Protein AF-A0A512NAF6-F1 (afdb_monomer_lite)

Foldseek 3Di:
DPVVVVVVVVVVVVVVVVVVVVVVVVVVCVVVPDPPPPCPPPPPDDDDPDDDDPDPPPVPQDWDQDPPPRDTDGLPDQADPPPRHGDDHDD

Organism: NCBI:txid1230389

Radius of gyration: 28.77 Å; chains: 1; bounding box: 46×39×79 Å

Secondary structure (DSSP, 8-state):
-HHHHHHHHHHHHHHHHHHHHHHHHHHHHHHH----------PPPPPPS-------------EEE-TTT--EEETT-SB-TTT-PBPPPP-

InterPro domains:
  IPR038587 Large ribosomal subunit protein eL40 superfamily [G3DSA:4.10.1060.50] (49-91)

pLDDT: mean 75.66, std 14.05, range [47.5, 96.88]

Sequence (91 aa):
MGLLLKIILFGVAVYAVWKTFSRWKGLFDRFVGKPEEPARPAPPPPPPPSEPLAARKVAIQETIQCAGCGAYNPAGAEKCGQCGRPQPRPN

Structure (mmCIF, N/CA/C/O backbone):
data_AF-A0A512NAF6-F1
#
_entry.id   AF-A0A512NAF6-F1
#
loop_
_atom_site.group_PDB
_atom_site.id
_atom_site.type_symbol
_atom_site.label_atom_id
_atom_site.label_alt_id
_atom_site.label_comp_id
_atom_site.label_asym_id
_atom_site.label_entity_id
_atom_site.label_seq_id
_atom_site.pdbx_PDB_ins_code
_atom_site.Cartn_x
_atom_site.Cartn_y
_atom_site.Cartn_z
_atom_site.occupancy
_atom_site.B_iso_or_equiv
_atom_site.auth_seq_id
_atom_site.auth_comp_id
_atom_site.auth_asym_id
_atom_site.auth_atom_id
_atom_site.pdbx_PDB_model_num
ATOM 1 N N . MET A 1 1 ? 30.578 5.291 -29.867 1.00 59.59 1 MET A N 1
ATOM 2 C CA . MET A 1 1 ? 29.726 6.450 -29.500 1.00 59.59 1 MET A CA 1
ATOM 3 C C . MET A 1 1 ? 28.225 6.254 -29.752 1.00 59.59 1 MET A C 1
ATOM 5 O O . MET A 1 1 ? 27.438 6.872 -29.054 1.00 59.59 1 MET A O 1
ATOM 9 N N . GLY A 1 2 ? 27.784 5.395 -30.686 1.00 82.06 2 GLY A N 1
ATOM 10 C CA . GLY A 1 2 ? 26.348 5.256 -30.996 1.00 82.06 2 GLY A CA 1
ATOM 11 C C . GLY A 1 2 ? 25.503 4.437 -30.005 1.00 82.06 2 GLY A C 1
ATOM 12 O O . GLY A 1 2 ? 24.315 4.704 -29.864 1.00 82.06 2 GLY A O 1
ATOM 13 N N . LEU A 1 3 ? 26.086 3.451 -29.308 1.00 86.25 3 LEU A N 1
ATOM 14 C CA . LEU A 1 3 ? 25.342 2.587 -28.374 1.00 86.25 3 LEU A CA 1
ATOM 15 C C . LEU A 1 3 ? 24.880 3.354 -27.125 1.00 86.25 3 LEU A C 1
ATOM 17 O O . LEU A 1 3 ? 23.721 3.260 -26.741 1.00 86.25 3 LEU A O 1
ATOM 21 N N . LEU A 1 4 ? 25.768 4.164 -26.539 1.00 88.62 4 LEU A N 1
ATOM 22 C CA . LEU A 1 4 ? 25.464 4.973 -25.357 1.00 88.62 4 LEU A CA 1
ATOM 23 C C . LEU A 1 4 ? 24.331 5.971 -25.639 1.00 88.62 4 LEU A C 1
ATOM 25 O O . LEU A 1 4 ? 23.394 6.074 -24.856 1.00 88.62 4 LEU A O 1
ATOM 29 N N . LEU A 1 5 ? 24.370 6.636 -26.800 1.00 92.81 5 LEU A N 1
ATOM 30 C CA . LEU A 1 5 ? 23.311 7.551 -27.229 1.00 92.81 5 LEU A CA 1
ATOM 31 C C . LEU A 1 5 ? 21.960 6.832 -27.363 1.00 92.81 5 LEU A C 1
ATOM 33 O O . LEU A 1 5 ? 20.949 7.330 -26.880 1.00 92.81 5 LEU A O 1
ATOM 37 N N . LYS A 1 6 ? 21.941 5.639 -27.968 1.00 87.56 6 LYS A N 1
ATOM 38 C CA . LYS A 1 6 ? 20.721 4.829 -28.111 1.00 87.56 6 LYS A CA 1
ATOM 39 C C . LYS A 1 6 ? 20.146 4.405 -26.758 1.00 87.56 6 LYS A C 1
ATOM 41 O O . LYS A 1 6 ? 18.934 4.457 -26.590 1.00 87.56 6 LYS A O 1
ATOM 46 N N . ILE A 1 7 ? 20.995 4.039 -25.795 1.00 95.00 7 ILE A N 1
ATOM 47 C CA . ILE A 1 7 ? 20.562 3.679 -24.435 1.00 95.00 7 ILE A CA 1
ATOM 48 C C . ILE A 1 7 ? 19.963 4.894 -23.718 1.00 95.00 7 ILE A C 1
ATOM 50 O O . ILE A 1 7 ? 18.903 4.774 -23.109 1.00 95.00 7 ILE A O 1
ATOM 54 N N . ILE A 1 8 ? 20.590 6.070 -23.832 1.00 95.25 8 ILE A N 1
ATOM 55 C CA . ILE A 1 8 ? 20.065 7.313 -23.246 1.00 95.25 8 ILE A CA 1
ATOM 56 C C . ILE A 1 8 ? 18.700 7.653 -23.855 1.00 95.25 8 ILE A C 1
ATOM 58 O O . ILE A 1 8 ? 17.743 7.894 -23.122 1.00 95.25 8 ILE A O 1
ATOM 62 N N . LEU A 1 9 ? 18.580 7.614 -25.185 1.00 94.88 9 LEU A N 1
ATOM 63 C CA . LEU A 1 9 ? 17.313 7.874 -25.874 1.00 94.88 9 LEU A CA 1
ATOM 64 C C . LEU A 1 9 ? 16.228 6.864 -25.480 1.00 94.88 9 LEU A C 1
ATOM 66 O O . LEU A 1 9 ? 15.087 7.255 -25.238 1.00 94.88 9 LEU A O 1
ATOM 70 N N . PHE A 1 10 ? 16.582 5.584 -25.353 1.00 95.44 10 PHE A N 1
ATOM 71 C CA . PHE A 1 10 ? 15.655 4.549 -24.904 1.00 95.44 10 PHE A CA 1
ATOM 72 C C . PHE A 1 10 ? 15.198 4.782 -23.457 1.00 95.44 10 PHE A C 1
ATOM 74 O O . PHE A 1 10 ? 14.005 4.711 -23.172 1.00 95.44 10 PHE A O 1
ATOM 81 N N . GLY A 1 11 ? 16.113 5.143 -22.555 1.00 96.31 11 GLY A N 1
ATOM 82 C CA . GLY A 1 11 ? 15.786 5.486 -21.171 1.00 96.31 11 GLY A CA 1
ATOM 83 C C . GLY A 1 11 ? 14.835 6.679 -21.068 1.00 96.31 11 GLY A C 1
ATOM 84 O O . GLY A 1 11 ? 13.863 6.626 -20.316 1.00 96.31 11 GLY A O 1
ATOM 85 N N . VAL A 1 12 ? 15.054 7.724 -21.873 1.00 96.56 12 VAL A N 1
ATOM 86 C CA . VAL A 1 12 ? 14.155 8.888 -21.941 1.00 96.56 12 VAL A CA 1
ATOM 87 C C . VAL A 1 12 ? 12.779 8.495 -22.483 1.00 96.56 12 VAL A C 1
ATOM 89 O O . VAL A 1 12 ? 11.767 8.920 -21.925 1.00 96.56 12 VAL A O 1
ATOM 92 N N . ALA A 1 13 ? 12.715 7.653 -23.518 1.00 96.25 13 ALA A N 1
ATOM 93 C CA . ALA A 1 13 ? 11.450 7.175 -24.073 1.00 96.25 13 ALA A CA 1
ATOM 94 C C . ALA A 1 13 ? 10.649 6.354 -23.047 1.00 96.25 13 ALA A C 1
ATOM 96 O O . ALA A 1 13 ? 9.472 6.635 -22.813 1.00 96.25 13 ALA A O 1
ATOM 97 N N . VAL A 1 14 ? 11.294 5.399 -22.370 1.00 96.88 14 VAL A N 1
ATOM 98 C CA . VAL A 1 14 ? 10.668 4.604 -21.300 1.00 96.88 14 VAL A CA 1
ATOM 99 C C . VAL A 1 14 ? 10.212 5.504 -20.151 1.00 96.88 14 VAL A C 1
ATOM 101 O O . VAL A 1 14 ? 9.090 5.360 -19.664 1.00 96.88 14 VAL A O 1
ATOM 104 N N . TYR A 1 15 ? 11.035 6.476 -19.752 1.00 96.12 15 TYR A N 1
ATOM 105 C CA . TYR A 1 15 ? 10.688 7.431 -18.703 1.00 96.12 15 TYR A CA 1
ATOM 106 C C . TYR A 1 15 ? 9.474 8.288 -19.076 1.00 96.12 15 TYR A C 1
ATOM 108 O O . TYR A 1 15 ? 8.584 8.483 -18.248 1.00 96.12 15 TYR A O 1
ATOM 116 N N . ALA A 1 16 ? 9.395 8.770 -20.318 1.00 95.50 16 ALA A N 1
ATOM 117 C CA . ALA A 1 16 ? 8.265 9.562 -20.794 1.00 95.50 16 ALA A CA 1
ATOM 118 C C . ALA A 1 16 ? 6.958 8.752 -20.787 1.00 95.50 16 ALA A C 1
ATOM 120 O O . ALA A 1 16 ? 5.928 9.244 -20.309 1.00 95.50 16 ALA A O 1
ATOM 121 N N . VAL A 1 17 ? 7.006 7.495 -21.239 1.00 95.94 17 VAL A N 1
ATOM 122 C CA . VAL A 1 17 ? 5.855 6.577 -21.211 1.00 95.94 17 VAL A CA 1
ATOM 123 C C . VAL A 1 17 ? 5.428 6.300 -19.769 1.00 95.94 17 VAL A C 1
ATOM 125 O O . VAL A 1 17 ? 4.260 6.488 -19.423 1.00 95.94 17 VAL A O 1
ATOM 128 N N . TRP A 1 18 ? 6.373 5.942 -18.896 1.00 95.38 18 TRP A N 1
ATOM 129 C CA . TRP A 1 18 ? 6.095 5.663 -17.488 1.00 95.38 18 TRP A CA 1
ATOM 130 C C . TRP A 1 18 ? 5.546 6.886 -16.748 1.00 95.38 18 TRP A C 1
ATOM 132 O O . TRP A 1 18 ? 4.600 6.766 -15.967 1.00 95.38 18 TRP A O 1
ATOM 142 N N . LYS A 1 19 ? 6.088 8.081 -17.006 1.00 93.44 19 LYS A N 1
ATOM 143 C CA . LYS A 1 19 ? 5.631 9.323 -16.372 1.00 93.44 19 LYS A CA 1
ATOM 144 C C . LYS A 1 19 ? 4.224 9.703 -16.819 1.00 93.44 19 LYS A C 1
ATOM 146 O O . LYS A 1 19 ? 3.423 10.129 -15.988 1.00 93.44 19 LYS A O 1
ATOM 151 N N . THR A 1 20 ? 3.907 9.512 -18.096 1.00 90.75 20 THR A N 1
ATOM 152 C CA . THR A 1 20 ? 2.555 9.735 -18.629 1.00 90.75 20 THR A CA 1
ATOM 153 C C . THR A 1 20 ? 1.562 8.752 -18.012 1.00 90.75 20 THR A C 1
ATOM 155 O O . THR A 1 20 ? 0.520 9.168 -17.504 1.00 90.75 20 THR A O 1
ATOM 158 N N . PHE A 1 21 ? 1.926 7.469 -17.946 1.00 89.88 21 PHE A N 1
ATOM 159 C CA . PHE A 1 21 ? 1.105 6.436 -17.317 1.00 89.88 21 PHE A CA 1
ATOM 160 C C . PHE A 1 21 ? 0.890 6.697 -15.819 1.00 89.88 21 PHE A C 1
ATOM 162 O O . PHE A 1 21 ? -0.235 6.641 -15.331 1.00 89.88 21 PHE A O 1
ATOM 169 N N . SER A 1 22 ? 1.943 7.075 -15.092 1.00 87.00 22 SER A N 1
ATOM 170 C CA . SER A 1 22 ? 1.879 7.380 -13.656 1.00 87.00 22 SER A CA 1
ATOM 171 C C . SER A 1 22 ? 0.979 8.579 -13.355 1.00 87.00 22 SER A C 1
ATOM 173 O O . SER A 1 22 ? 0.255 8.579 -12.359 1.00 87.00 22 SER A O 1
ATOM 175 N N . ARG A 1 23 ? 0.978 9.590 -14.234 1.00 85.31 23 ARG A N 1
ATOM 176 C CA . ARG A 1 23 ? 0.102 10.763 -14.106 1.00 85.31 23 ARG A CA 1
ATOM 177 C C . ARG A 1 23 ? -1.369 10.396 -14.293 1.00 85.31 23 ARG A C 1
ATOM 179 O O . ARG A 1 23 ? -2.221 10.943 -13.601 1.00 85.31 23 ARG A O 1
ATOM 186 N N . TRP A 1 24 ? -1.660 9.452 -15.187 1.00 86.38 24 TRP A N 1
ATOM 187 C CA . TRP A 1 24 ? -3.020 8.969 -15.419 1.00 86.38 24 TRP A CA 1
ATOM 188 C C . TRP A 1 24 ? -3.493 8.018 -14.310 1.00 86.38 24 TRP A C 1
ATOM 190 O O . TRP A 1 24 ? -4.612 8.155 -13.816 1.00 86.38 24 TRP A O 1
ATOM 200 N N . LYS A 1 25 ? -2.609 7.140 -13.820 1.00 81.75 25 LYS A N 1
ATOM 201 C CA . LYS A 1 25 ? -2.888 6.239 -12.691 1.00 81.75 25 LYS A CA 1
ATOM 202 C C . LYS A 1 25 ? -3.205 6.998 -11.401 1.00 81.75 25 LYS A C 1
ATOM 204 O O . LYS A 1 25 ? -4.096 6.587 -10.673 1.00 81.75 25 LYS A O 1
ATOM 209 N N . GLY A 1 26 ? -2.537 8.126 -11.140 1.00 77.19 26 GLY A N 1
ATOM 210 C CA . GLY A 1 26 ? -2.849 8.970 -9.980 1.00 77.19 26 GLY A CA 1
ATOM 211 C C . GLY A 1 26 ? -4.273 9.540 -10.007 1.00 77.19 26 GLY A C 1
ATOM 212 O O . GLY A 1 26 ? -4.892 9.704 -8.959 1.00 77.19 26 GLY A O 1
ATOM 213 N N . LEU A 1 27 ? -4.821 9.790 -11.202 1.00 79.38 27 LEU A N 1
ATOM 214 C CA . LEU A 1 27 ? -6.219 10.183 -11.367 1.00 79.38 27 LEU A CA 1
ATOM 215 C C . LEU A 1 27 ? -7.152 8.974 -11.208 1.00 79.38 27 LEU A C 1
ATOM 217 O O . LEU A 1 27 ? -8.187 9.082 -10.565 1.00 79.38 27 LEU A O 1
ATOM 221 N N . PHE A 1 28 ? -6.772 7.805 -11.727 1.00 77.38 28 PHE A N 1
ATOM 222 C CA . PHE A 1 28 ? -7.535 6.566 -11.555 1.00 77.38 28 PHE A CA 1
ATOM 223 C C . PHE A 1 28 ? -7.625 6.119 -10.085 1.00 77.38 28 PHE A C 1
ATOM 225 O O . PHE A 1 28 ? -8.706 5.766 -9.626 1.00 77.38 28 PHE A O 1
ATOM 232 N N . ASP A 1 29 ? -6.540 6.235 -9.310 1.00 74.12 29 ASP A N 1
ATOM 233 C CA . ASP A 1 29 ? -6.530 5.970 -7.861 1.00 74.12 29 ASP A CA 1
ATOM 234 C C . ASP A 1 29 ? -7.512 6.886 -7.096 1.00 74.12 29 ASP A C 1
ATOM 236 O O . ASP A 1 29 ? -8.016 6.517 -6.037 1.00 74.12 29 ASP A O 1
ATOM 240 N N . ARG A 1 30 ? -7.811 8.083 -7.631 1.00 68.88 30 ARG A N 1
ATOM 241 C CA . ARG A 1 30 ? -8.827 9.002 -7.086 1.00 68.88 30 ARG A CA 1
ATOM 242 C C . ARG A 1 30 ? -10.249 8.480 -7.313 1.00 68.88 30 ARG A C 1
ATOM 244 O O . ARG A 1 30 ? -11.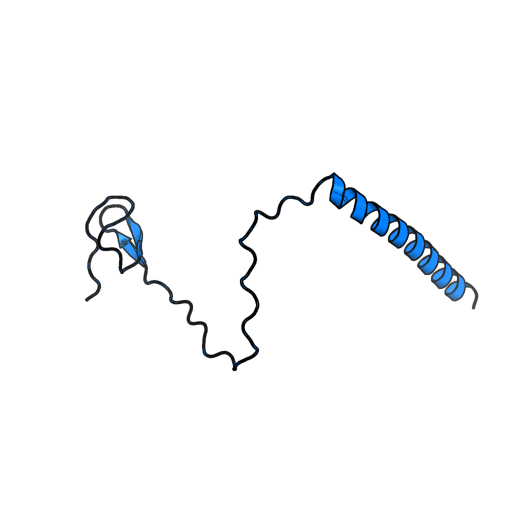103 8.734 -6.472 1.00 68.88 30 ARG A O 1
ATOM 251 N N . PHE A 1 31 ? -10.490 7.789 -8.430 1.00 73.12 31 PHE A N 1
ATOM 252 C CA . PHE A 1 31 ? -11.801 7.250 -8.810 1.00 73.12 31 PHE A CA 1
ATOM 253 C C . PHE A 1 31 ? -12.077 5.869 -8.216 1.00 73.12 31 PHE A C 1
ATOM 255 O O . PHE A 1 31 ? -13.194 5.614 -7.783 1.00 73.12 31 PHE A O 1
ATOM 262 N N . VAL A 1 32 ? -11.074 4.989 -8.177 1.00 72.56 32 VAL A N 1
ATOM 263 C CA . VAL A 1 32 ? -11.206 3.640 -7.594 1.00 72.56 32 VAL A CA 1
ATOM 264 C C . VAL A 1 32 ? -11.150 3.671 -6.064 1.00 72.56 32 VAL A C 1
ATOM 266 O O . VAL A 1 32 ? -11.561 2.719 -5.410 1.00 72.56 32 VAL A O 1
ATOM 269 N N . GLY A 1 33 ? -10.712 4.797 -5.494 1.00 58.41 33 GLY A N 1
ATOM 270 C CA . GLY A 1 33 ? -10.450 4.929 -4.072 1.00 58.41 33 GLY A CA 1
ATOM 271 C C . GLY A 1 33 ? -9.136 4.236 -3.727 1.00 58.41 33 GLY A C 1
ATOM 272 O O . GLY A 1 33 ? -8.869 3.105 -4.135 1.00 58.41 33 GLY A O 1
ATOM 273 N N . LYS A 1 34 ? -8.282 4.905 -2.94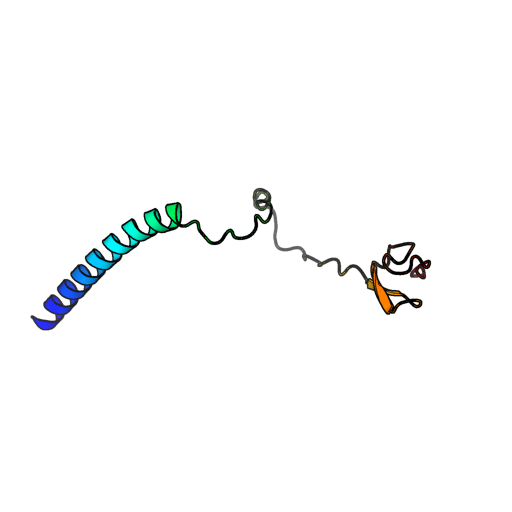7 1.00 63.34 34 LYS A N 1
ATOM 274 C CA . LYS A 1 34 ? -7.273 4.148 -2.204 1.00 63.34 34 LYS A CA 1
ATOM 275 C C . LYS A 1 34 ? -8.032 3.195 -1.278 1.00 63.34 34 LYS A C 1
ATOM 277 O O . LYS A 1 34 ? -9.015 3.658 -0.699 1.00 63.34 34 LYS A O 1
ATOM 282 N N . PRO A 1 35 ? -7.603 1.923 -1.124 1.00 61.53 35 PRO A N 1
ATOM 283 C CA . PRO A 1 35 ? -8.077 1.091 -0.028 1.00 61.53 35 PRO A CA 1
ATOM 284 C C . PRO A 1 35 ? -8.007 1.959 1.214 1.00 61.53 35 PRO A C 1
ATOM 286 O O . PRO A 1 35 ? -6.943 2.510 1.504 1.00 61.53 35 PRO A O 1
ATOM 289 N N . GLU A 1 36 ? -9.166 2.209 1.808 1.00 55.47 36 GLU A N 1
ATOM 290 C CA . GLU A 1 36 ? -9.315 3.142 2.905 1.00 55.47 36 GLU A CA 1
ATOM 291 C C . GLU A 1 36 ? -8.406 2.630 4.011 1.00 55.47 36 GLU A C 1
ATOM 293 O O . GLU A 1 36 ? -8.696 1.623 4.655 1.00 55.47 36 GLU A O 1
ATOM 298 N N . GLU A 1 37 ? -7.236 3.256 4.152 1.00 59.09 37 GLU A N 1
ATOM 299 C CA . GLU A 1 37 ? -6.425 3.057 5.332 1.00 59.09 37 GLU A CA 1
ATOM 300 C C . GLU A 1 37 ? -7.342 3.533 6.452 1.00 59.09 37 GLU A C 1
ATOM 302 O O . GLU A 1 37 ? -7.710 4.715 6.437 1.00 59.09 37 GLU A O 1
ATOM 307 N N . PRO A 1 38 ? -7.839 2.612 7.306 1.00 58.75 38 PRO A N 1
ATOM 308 C CA . PRO A 1 38 ? -8.941 2.901 8.206 1.00 58.75 38 PRO A CA 1
ATOM 309 C C . PRO A 1 38 ? -8.544 4.154 8.940 1.00 58.75 38 PRO A C 1
ATOM 311 O O . PRO A 1 38 ? -7.432 4.160 9.470 1.00 58.75 38 PRO A O 1
ATOM 314 N N . ALA A 1 39 ? -9.385 5.191 8.876 1.00 57.84 39 ALA A N 1
ATOM 315 C CA . ALA A 1 39 ? -9.119 6.513 9.413 1.00 57.84 39 ALA A CA 1
ATOM 316 C C . ALA A 1 39 ? -8.593 6.391 10.844 1.00 57.84 39 ALA A C 1
ATOM 318 O O . ALA A 1 39 ? -9.331 6.416 11.827 1.00 57.84 39 ALA A O 1
ATOM 319 N N . ARG A 1 40 ? -7.275 6.234 10.957 1.00 61.03 40 ARG A N 1
ATOM 320 C CA . ARG A 1 40 ? -6.558 6.445 12.185 1.00 61.03 40 ARG A CA 1
ATOM 321 C C . ARG A 1 40 ? -6.749 7.944 12.374 1.00 61.03 40 ARG A C 1
ATOM 323 O O . ARG A 1 40 ? -6.472 8.684 11.423 1.00 61.03 40 ARG A O 1
ATOM 330 N N . PRO A 1 41 ? -7.295 8.390 13.516 1.00 62.47 41 PRO A N 1
ATOM 331 C CA . PRO A 1 41 ? -7.432 9.808 13.800 1.00 62.47 41 PRO A CA 1
ATOM 332 C C . PRO A 1 41 ? -6.141 10.502 13.376 1.00 62.47 41 PRO A C 1
ATOM 334 O O . PRO A 1 41 ? -5.059 9.983 13.678 1.00 62.47 41 PRO A O 1
ATOM 337 N N . ALA A 1 42 ? -6.254 11.585 12.600 1.00 61.25 42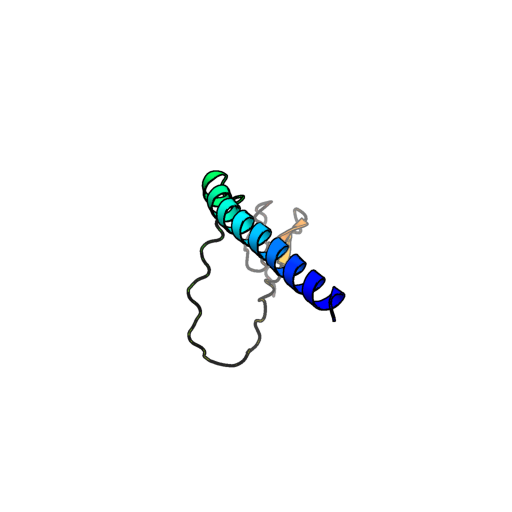 ALA A N 1
ATOM 338 C CA . ALA A 1 42 ? -5.088 12.318 12.130 1.00 61.25 42 ALA A CA 1
ATOM 339 C C . ALA A 1 42 ? -4.134 12.515 13.322 1.00 61.25 42 ALA A C 1
ATOM 341 O O . ALA A 1 42 ? -4.605 12.914 14.395 1.00 61.25 42 ALA A O 1
ATOM 342 N N . PRO A 1 43 ? -2.836 12.180 13.192 1.00 65.69 43 PRO A N 1
ATOM 343 C CA . PRO A 1 43 ? -1.892 12.426 14.265 1.00 65.69 43 PRO A CA 1
ATOM 344 C C . PRO A 1 43 ? -2.011 13.898 14.683 1.00 65.69 43 PRO A C 1
ATOM 346 O O . PRO A 1 43 ? -2.112 14.756 13.799 1.00 65.69 43 PRO A O 1
ATOM 349 N N . PRO A 1 44 ? -2.047 14.208 15.991 1.00 66.19 44 PRO A N 1
ATOM 350 C CA . PRO A 1 44 ? -2.057 15.593 16.445 1.00 66.19 44 PRO A CA 1
ATOM 351 C C . PRO A 1 44 ? -0.873 16.355 15.820 1.00 66.19 44 PRO A C 1
ATOM 353 O O . PRO A 1 44 ? 0.155 15.732 15.527 1.00 66.19 44 PRO A O 1
ATOM 356 N N . PRO A 1 45 ? -1.006 17.677 15.581 1.00 71.62 45 PRO A N 1
ATOM 357 C CA . PRO A 1 45 ? 0.063 18.475 14.987 1.00 71.62 45 PRO A CA 1
ATOM 358 C C . PRO A 1 45 ? 1.377 18.258 15.755 1.00 71.62 45 PRO A C 1
ATOM 360 O O . PRO A 1 45 ? 1.339 18.108 16.981 1.00 71.62 45 PRO A O 1
ATOM 363 N N . PRO A 1 46 ? 2.530 18.194 15.059 1.00 69.12 46 PRO A N 1
ATOM 364 C CA . PRO A 1 46 ? 3.800 17.921 15.713 1.00 69.12 46 PRO A CA 1
ATOM 365 C C . PRO A 1 46 ? 4.054 18.982 16.794 1.00 69.12 46 PRO A C 1
ATOM 367 O O . PRO A 1 46 ? 3.861 20.172 16.523 1.00 69.12 46 PRO A O 1
ATOM 370 N N . PRO A 1 47 ? 4.459 18.580 18.013 1.00 65.12 47 PRO A N 1
ATOM 371 C CA . PRO A 1 47 ? 4.848 19.541 19.032 1.00 65.12 47 PRO A CA 1
ATOM 372 C C . PRO A 1 47 ? 6.030 20.384 18.519 1.00 65.12 47 PRO A C 1
ATOM 374 O O . PRO A 1 47 ? 6.809 19.899 17.689 1.00 65.12 47 PRO A O 1
ATOM 377 N N . PRO A 1 48 ? 6.170 21.642 18.980 1.00 65.38 48 PRO A N 1
ATOM 378 C CA . PRO A 1 48 ? 7.324 22.466 18.636 1.00 65.38 48 PRO A CA 1
ATOM 379 C C . PRO A 1 48 ? 8.626 21.712 18.958 1.00 65.38 48 PRO A C 1
ATOM 381 O O . PRO A 1 48 ? 8.643 20.901 19.889 1.00 65.38 48 PRO A O 1
ATOM 384 N N . PRO A 1 49 ? 9.711 21.937 18.193 1.00 62.41 49 PRO A N 1
ATOM 385 C CA . PRO A 1 49 ? 10.974 21.251 18.411 1.00 62.41 49 PRO A CA 1
ATOM 386 C C . PRO A 1 49 ? 11.551 21.707 19.750 1.00 62.41 49 PRO A C 1
ATOM 388 O O . PRO A 1 49 ? 12.180 22.758 19.865 1.00 62.41 49 PRO A O 1
ATOM 391 N N . SER A 1 50 ? 11.288 20.921 20.782 1.00 60.16 50 SER A N 1
ATOM 392 C CA . SER A 1 50 ? 11.814 21.131 22.118 1.00 60.16 50 SER A CA 1
ATOM 393 C C . SER A 1 50 ? 12.234 19.778 22.679 1.00 60.16 50 SER A C 1
ATOM 395 O O . SER A 1 50 ? 11.418 18.979 23.123 1.00 60.16 50 SER A O 1
ATOM 397 N N . GLU A 1 51 ? 13.551 19.592 22.625 1.00 57.66 51 GLU A N 1
ATOM 398 C CA . GLU A 1 51 ? 14.366 18.851 23.589 1.00 57.66 51 GLU A CA 1
ATOM 399 C C . GLU A 1 51 ? 14.576 17.335 23.377 1.00 57.66 51 GLU A C 1
ATOM 401 O O . GLU A 1 51 ? 13.693 16.600 22.927 1.00 57.66 51 GLU A O 1
ATOM 406 N N . PRO A 1 52 ? 15.813 16.856 23.632 1.00 52.12 52 PRO A N 1
ATOM 407 C CA . PRO A 1 52 ? 16.247 15.515 23.272 1.00 52.12 52 PRO A CA 1
ATOM 408 C C . PRO A 1 52 ? 15.574 14.467 24.154 1.00 52.12 52 PRO A C 1
ATOM 410 O O . PRO A 1 52 ? 15.773 14.465 25.361 1.00 52.12 52 PRO A O 1
ATOM 413 N N . LEU A 1 53 ? 14.837 13.548 23.516 1.00 56.62 53 LEU A N 1
ATOM 414 C CA . LEU A 1 53 ? 14.719 12.118 23.850 1.00 56.62 53 LEU A CA 1
ATOM 415 C C . LEU A 1 53 ? 14.909 11.752 25.338 1.00 56.62 53 LEU A C 1
ATOM 417 O O . LEU A 1 53 ? 15.646 10.827 25.675 1.00 56.62 53 LEU A O 1
ATOM 421 N N . ALA A 1 54 ? 14.191 12.411 26.243 1.00 52.19 54 ALA A N 1
ATOM 422 C CA . ALA A 1 54 ? 14.029 11.920 27.599 1.00 52.19 54 ALA A CA 1
ATOM 423 C C . ALA A 1 54 ? 12.991 10.798 27.539 1.00 52.19 54 ALA A C 1
ATOM 425 O O . ALA A 1 54 ? 11.790 11.032 27.616 1.00 52.19 54 ALA A O 1
ATOM 426 N N . ALA A 1 55 ? 13.492 9.588 27.283 1.00 54.16 55 ALA A N 1
ATOM 427 C CA . ALA A 1 55 ? 12.860 8.309 27.565 1.00 54.16 55 ALA A CA 1
ATOM 428 C C . ALA A 1 55 ? 11.328 8.310 27.432 1.00 54.16 55 ALA A C 1
ATOM 430 O O . ALA A 1 55 ? 10.602 8.491 28.411 1.00 54.16 55 ALA A O 1
ATOM 431 N N . ARG A 1 56 ? 10.819 7.961 26.242 1.00 54.72 56 ARG A N 1
ATOM 432 C CA . ARG A 1 56 ? 9.489 7.351 26.145 1.00 54.72 56 ARG A CA 1
ATOM 433 C C . ARG A 1 56 ? 9.565 6.009 26.880 1.00 54.72 56 ARG A C 1
ATOM 435 O O . ARG A 1 56 ? 9.679 4.956 26.259 1.00 54.72 56 ARG A O 1
ATOM 442 N N . LYS A 1 57 ? 9.524 6.048 28.217 1.00 47.50 57 LYS A N 1
ATOM 443 C CA . LYS A 1 57 ? 9.009 4.961 29.037 1.00 47.50 57 LYS A CA 1
ATOM 444 C C . LYS A 1 57 ? 7.612 4.760 28.481 1.00 47.50 57 LYS A C 1
ATOM 446 O O . LYS A 1 57 ? 6.686 5.510 28.774 1.00 47.50 57 LYS A O 1
ATOM 451 N N . VAL A 1 58 ? 7.485 3.782 27.590 1.00 49.44 58 VAL A N 1
ATOM 452 C CA . VAL A 1 58 ? 6.250 3.028 27.471 1.00 49.44 58 VAL A CA 1
ATOM 453 C C . VAL A 1 58 ? 5.920 2.706 28.917 1.00 49.44 58 VAL A C 1
ATOM 455 O O . VAL A 1 58 ? 6.656 1.960 29.559 1.00 49.44 58 VAL A O 1
ATOM 458 N N . ALA A 1 59 ? 4.934 3.399 29.483 1.00 53.75 59 ALA A N 1
ATOM 459 C CA . ALA A 1 59 ? 4.349 2.982 30.734 1.00 53.75 59 ALA A CA 1
ATOM 460 C C . ALA A 1 59 ? 3.784 1.603 30.409 1.00 53.75 59 ALA A C 1
ATOM 462 O O . ALA A 1 59 ? 2.706 1.491 29.825 1.00 53.75 59 ALA A O 1
ATOM 463 N N . ILE A 1 60 ? 4.599 0.568 30.630 1.00 54.00 60 ILE A N 1
ATOM 464 C CA . ILE A 1 60 ? 4.161 -0.813 30.652 1.00 54.00 60 ILE A CA 1
ATOM 465 C C . ILE A 1 60 ? 3.156 -0.788 31.786 1.00 54.00 60 ILE A C 1
ATOM 467 O O . ILE A 1 60 ? 3.531 -0.764 32.954 1.00 54.00 60 ILE A O 1
ATOM 471 N N . GLN A 1 61 ? 1.886 -0.614 31.431 1.00 62.97 61 GLN A N 1
ATOM 472 C CA . GLN A 1 61 ? 0.804 -0.751 32.379 1.00 62.97 61 GLN A CA 1
ATOM 473 C C . GLN A 1 61 ? 0.945 -2.180 32.870 1.00 62.97 61 GLN A C 1
ATOM 475 O O . GLN A 1 61 ? 0.805 -3.120 32.086 1.00 62.97 61 GLN A O 1
ATOM 480 N N . GLU A 1 62 ? 1.353 -2.333 34.123 1.00 71.75 62 GLU A N 1
ATOM 481 C CA . GLU A 1 62 ? 1.458 -3.637 34.752 1.00 71.75 62 GLU A CA 1
ATOM 482 C C . GLU A 1 62 ? 0.090 -4.299 34.594 1.00 71.75 62 GLU A C 1
ATOM 484 O O . GLU A 1 62 ? -0.938 -3.743 34.984 1.00 71.75 62 GLU A O 1
ATOM 489 N N . THR A 1 63 ? 0.048 -5.430 33.894 1.00 81.31 63 THR A N 1
ATOM 490 C CA . THR A 1 63 ? -1.179 -6.204 33.718 1.00 81.31 63 THR A CA 1
ATOM 491 C C . THR A 1 63 ? -1.115 -7.384 34.666 1.00 81.31 63 THR A C 1
ATOM 493 O O . THR A 1 63 ? -0.089 -8.052 34.778 1.00 81.31 63 THR A O 1
ATOM 496 N N . ILE A 1 64 ? -2.208 -7.622 35.382 1.00 81.00 64 ILE A N 1
ATOM 497 C CA . ILE A 1 64 ? -2.321 -8.702 36.357 1.00 81.00 64 ILE A CA 1
ATOM 498 C C . ILE A 1 64 ? -3.320 -9.715 35.816 1.00 81.00 64 ILE A C 1
ATOM 500 O O . ILE A 1 64 ? -4.418 -9.365 35.364 1.00 81.00 64 ILE A O 1
ATOM 504 N N . GLN A 1 65 ? -2.937 -10.987 35.876 1.00 84.62 65 GLN A N 1
ATOM 505 C CA . GLN A 1 65 ? -3.810 -12.087 35.510 1.00 84.62 65 GLN A CA 1
ATOM 506 C C . GLN A 1 65 ? -4.904 -12.264 36.570 1.00 84.62 65 GLN A C 1
ATOM 508 O O . GLN A 1 65 ? -4.630 -12.393 37.762 1.00 84.62 65 GLN A O 1
ATOM 513 N N . CYS A 1 66 ? -6.161 -12.286 36.140 1.00 86.81 66 CYS A N 1
ATOM 514 C CA . CYS A 1 66 ? -7.285 -12.528 37.030 1.00 86.81 66 CYS A CA 1
ATOM 515 C C . CYS A 1 66 ? -7.282 -13.981 37.523 1.00 86.81 66 CYS A C 1
ATOM 517 O O . CYS A 1 66 ? -7.419 -14.906 36.724 1.00 86.81 66 CYS A O 1
ATOM 519 N N . ALA A 1 67 ? -7.264 -14.186 38.842 1.00 81.12 67 ALA A N 1
ATOM 520 C CA . ALA A 1 67 ? -7.343 -15.517 39.456 1.00 81.12 67 ALA A CA 1
ATOM 521 C C . ALA A 1 67 ? -8.665 -16.264 39.175 1.00 81.12 67 ALA A C 1
ATOM 523 O O . ALA A 1 67 ? -8.769 -17.462 39.418 1.00 81.12 67 ALA A O 1
ATOM 524 N N . GLY A 1 68 ? -9.703 -15.566 38.703 1.00 81.94 68 GLY A N 1
ATOM 525 C CA . GLY A 1 68 ? -11.005 -16.172 38.427 1.00 81.94 68 GLY A CA 1
ATOM 526 C C . GLY A 1 68 ? -11.200 -16.687 37.008 1.00 81.94 68 GLY A C 1
ATOM 527 O O . GLY A 1 68 ? -11.869 -17.696 36.829 1.00 81.94 68 GLY A O 1
ATOM 528 N N . CYS A 1 69 ? -10.668 -15.984 36.009 1.00 86.44 69 CYS A N 1
ATOM 529 C CA . CYS A 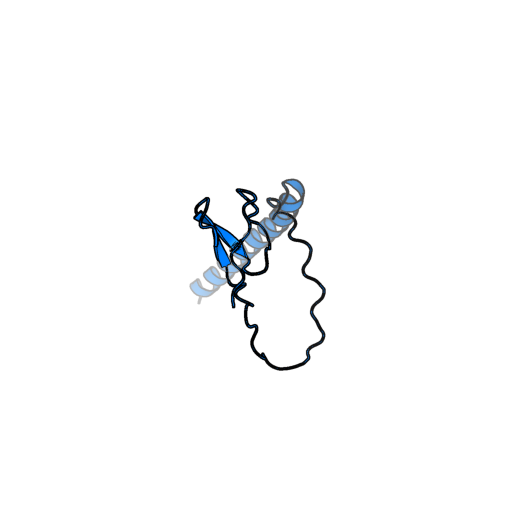1 69 ? -10.904 -16.307 34.597 1.00 86.44 69 CYS A CA 1
ATOM 530 C C . CYS A 1 69 ? -9.630 -16.332 33.745 1.00 86.44 69 CYS A C 1
ATOM 532 O O . CYS A 1 69 ? -9.705 -16.587 32.550 1.00 86.44 69 CYS A O 1
ATOM 534 N N . GLY A 1 70 ? -8.466 -16.033 34.327 1.00 84.12 70 GLY A N 1
ATOM 535 C CA . GLY A 1 70 ? -7.195 -15.992 33.609 1.00 84.12 70 GLY A CA 1
ATOM 536 C C . GLY A 1 70 ? -7.016 -14.785 32.684 1.00 84.12 70 GLY A C 1
ATOM 537 O O . GLY A 1 70 ? -5.958 -14.660 32.076 1.00 84.12 70 GLY A O 1
ATOM 538 N N . ALA A 1 71 ? -8.004 -13.889 32.579 1.00 85.00 71 ALA A N 1
ATOM 539 C CA . ALA A 1 71 ? -7.904 -12.691 31.753 1.00 85.00 71 ALA A CA 1
ATOM 540 C C . ALA A 1 71 ? -6.895 -11.690 32.331 1.00 85.00 71 ALA A C 1
ATOM 542 O O . ALA A 1 71 ? -6.857 -11.462 33.542 1.00 85.00 71 ALA A O 1
ATOM 543 N N . TYR A 1 72 ? -6.121 -11.053 31.459 1.00 84.00 72 TYR A N 1
ATOM 544 C CA . TYR A 1 72 ? -5.212 -9.976 31.833 1.00 84.00 72 TYR A CA 1
ATOM 545 C C . TYR A 1 72 ? -5.986 -8.659 31.917 1.00 84.00 72 TYR A C 1
ATOM 547 O O . TYR A 1 72 ? -6.518 -8.191 30.911 1.00 84.00 72 TYR A O 1
ATOM 555 N N . ASN A 1 73 ? -6.051 -8.060 33.108 1.00 84.06 73 ASN A N 1
ATOM 556 C CA . ASN A 1 73 ? -6.589 -6.707 33.289 1.00 84.06 73 ASN A CA 1
ATOM 557 C C . ASN A 1 73 ? -5.472 -5.783 33.805 1.00 84.06 73 ASN A C 1
ATOM 559 O O . ASN A 1 73 ? -4.514 -6.272 34.410 1.00 84.06 73 ASN A O 1
ATOM 563 N N . PRO A 1 74 ? -5.565 -4.460 33.601 1.00 82.75 74 PRO A N 1
ATOM 564 C CA . PRO A 1 74 ? -4.587 -3.526 34.154 1.00 82.75 74 PRO A CA 1
ATOM 565 C C . PRO A 1 74 ? -4.558 -3.597 35.690 1.00 82.75 74 PRO A C 1
ATOM 567 O O . PRO A 1 74 ? -5.600 -3.774 36.322 1.00 82.75 74 PRO A O 1
ATOM 570 N N . ALA A 1 75 ? -3.376 -3.440 36.291 1.00 76.56 75 ALA A N 1
ATOM 571 C CA . ALA A 1 75 ? -3.157 -3.529 37.739 1.00 76.56 75 ALA A CA 1
ATOM 572 C C . ALA A 1 75 ? -3.983 -2.513 38.547 1.00 76.56 75 ALA A C 1
ATOM 574 O O . ALA A 1 75 ? -4.318 -2.765 39.699 1.00 76.56 75 ALA A O 1
ATOM 575 N N . GLY A 1 76 ? -4.347 -1.383 37.931 1.00 74.44 76 GLY A N 1
ATOM 576 C CA . GLY A 1 76 ? -5.206 -0.361 38.534 1.00 74.44 76 GLY A CA 1
ATOM 577 C C . GLY A 1 76 ? -6.712 -0.637 38.440 1.00 74.44 76 GLY A C 1
ATOM 578 O O . GLY A 1 76 ? -7.496 0.159 38.948 1.00 7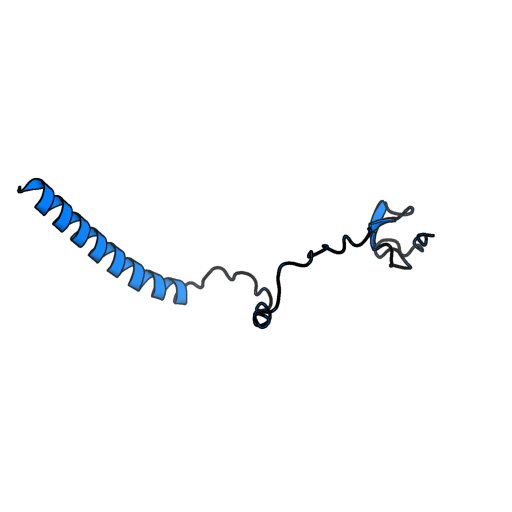4.44 76 GLY A O 1
ATOM 579 N 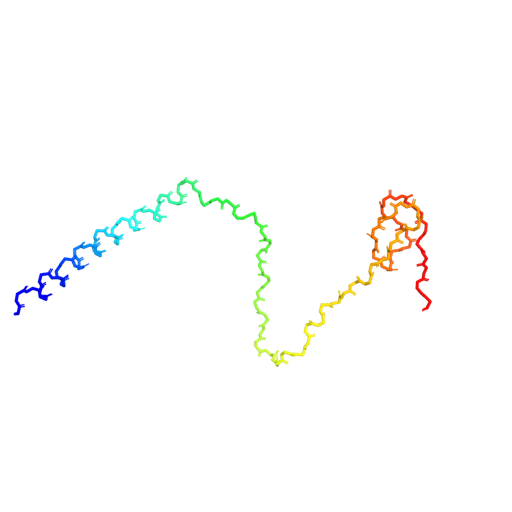N . ALA A 1 77 ? -7.152 -1.715 37.780 1.00 77.06 77 ALA A N 1
ATOM 580 C CA . ALA A 1 77 ? -8.573 -2.046 37.719 1.00 77.06 77 ALA A CA 1
ATOM 581 C C . ALA A 1 77 ? -9.032 -2.680 39.035 1.00 77.06 77 ALA A C 1
ATOM 583 O O . ALA A 1 77 ? -8.516 -3.717 39.426 1.00 77.06 77 ALA A O 1
ATOM 584 N N . GLU A 1 78 ? -10.055 -2.116 39.682 1.00 80.50 78 GLU A N 1
ATOM 585 C CA . GLU A 1 78 ? -10.630 -2.689 40.911 1.00 80.50 78 GLU A CA 1
ATOM 586 C C . GLU A 1 78 ? -11.344 -4.026 40.662 1.00 80.50 78 GLU A C 1
ATOM 588 O O . GLU A 1 78 ? -11.465 -4.859 41.562 1.00 80.50 78 GLU A O 1
ATOM 593 N N . LYS A 1 79 ? -11.831 -4.237 39.434 1.00 83.69 79 LYS A N 1
ATOM 594 C CA . LYS A 1 79 ? -12.595 -5.418 39.021 1.00 83.69 79 LYS A CA 1
ATOM 595 C C . LYS A 1 79 ? -12.112 -5.921 37.668 1.00 83.69 79 LYS A C 1
ATOM 597 O O . LYS A 1 79 ? -11.717 -5.144 36.801 1.00 83.69 79 LYS A O 1
ATOM 602 N N . CYS A 1 80 ? -12.177 -7.231 37.470 1.00 87.62 80 CYS A N 1
ATOM 603 C CA . CYS A 1 80 ? -11.908 -7.850 36.184 1.00 87.62 80 CYS A CA 1
ATOM 604 C C . CYS A 1 80 ? -13.008 -7.486 35.179 1.00 87.62 80 CYS A C 1
ATOM 606 O O . CYS A 1 80 ? -14.188 -7.706 35.451 1.00 87.62 80 CYS A O 1
ATOM 608 N N . GLY A 1 81 ? -12.623 -6.999 33.996 1.00 82.25 81 GLY A N 1
ATOM 609 C CA . GLY A 1 81 ? -13.576 -6.644 32.938 1.00 82.25 81 GLY A CA 1
ATOM 610 C C . GLY A 1 81 ? -14.281 -7.846 32.299 1.00 82.25 81 GLY A C 1
ATOM 611 O O . GLY A 1 81 ? -15.296 -7.667 31.640 1.00 82.25 81 GLY A O 1
ATOM 612 N N . GLN A 1 82 ? -13.759 -9.062 32.497 1.00 82.06 82 GLN A N 1
ATOM 613 C CA . GLN A 1 82 ? -14.306 -10.296 31.922 1.00 82.06 82 GLN A CA 1
ATOM 614 C C . GLN A 1 82 ? -15.233 -11.043 32.890 1.00 82.06 82 GLN A C 1
ATOM 616 O O . GLN A 1 82 ? -16.342 -11.406 32.520 1.00 82.06 82 GLN A O 1
ATOM 621 N N . CYS A 1 83 ? -14.811 -11.268 34.139 1.00 83.81 83 CYS A N 1
ATOM 622 C CA . CYS A 1 83 ? -15.590 -12.052 35.109 1.00 83.81 83 CYS A CA 1
ATOM 623 C C . CYS A 1 83 ? -16.182 -11.231 36.263 1.00 83.81 83 CYS A C 1
ATOM 625 O O . CYS A 1 83 ? -16.835 -11.797 37.138 1.00 83.81 83 CYS A O 1
ATOM 627 N N . GLY A 1 84 ? -15.918 -9.921 36.322 1.00 81.50 84 GLY A N 1
ATOM 628 C CA . GLY A 1 84 ? -16.447 -9.021 37.353 1.00 81.50 84 GLY A CA 1
ATOM 629 C C . GLY A 1 84 ? -15.871 -9.214 38.761 1.00 81.50 84 GLY A C 1
ATOM 630 O O . GLY A 1 84 ? -16.228 -8.462 39.668 1.00 81.50 84 GLY A O 1
ATOM 631 N N . ARG A 1 85 ? -14.978 -10.192 38.974 1.00 83.94 85 ARG A N 1
ATOM 632 C CA . ARG A 1 85 ? -14.339 -10.425 40.279 1.00 83.94 85 ARG A CA 1
ATOM 633 C C . ARG A 1 85 ? -13.403 -9.275 40.665 1.00 83.94 85 ARG A C 1
ATOM 635 O O . ARG A 1 85 ? -12.793 -8.686 39.771 1.00 83.94 85 ARG A O 1
ATOM 642 N N . PRO A 1 86 ? -13.252 -8.976 41.967 1.00 81.88 86 PRO A N 1
ATOM 643 C CA . PRO A 1 86 ? -12.295 -7.976 42.422 1.00 81.88 86 PRO A CA 1
ATOM 644 C C . PRO A 1 86 ? -10.865 -8.408 42.083 1.00 81.88 86 PRO A C 1
ATOM 646 O O . PRO A 1 86 ? -10.520 -9.586 42.214 1.00 81.88 86 PRO A O 1
ATOM 649 N N . GLN A 1 87 ? -10.047 -7.462 41.628 1.00 80.75 87 GLN A N 1
ATOM 650 C CA . GLN A 1 87 ? -8.626 -7.704 41.382 1.00 80.75 87 GLN A CA 1
ATOM 651 C C . GLN A 1 87 ? -7.828 -7.564 42.687 1.00 80.75 87 GLN A C 1
ATOM 653 O O . GLN A 1 87 ? -8.183 -6.747 43.543 1.00 80.75 87 GLN A O 1
ATOM 658 N N . PRO A 1 88 ? -6.744 -8.338 42.858 1.00 71.06 88 PRO A N 1
ATOM 659 C CA . PRO A 1 88 ? -5.832 -8.147 43.976 1.00 71.06 88 PRO A CA 1
ATOM 660 C C . PRO A 1 88 ? -5.117 -6.799 43.816 1.00 71.06 88 PRO A C 1
ATOM 662 O O . PRO A 1 88 ? -4.555 -6.519 42.757 1.00 71.06 88 PRO A O 1
ATOM 665 N N . ARG A 1 89 ? -5.149 -5.957 44.856 1.00 64.88 89 ARG A N 1
ATOM 666 C CA . ARG A 1 89 ? -4.371 -4.712 44.858 1.00 64.88 89 ARG A CA 1
ATOM 667 C C . ARG A 1 89 ? -2.881 -5.066 44.932 1.00 64.88 89 ARG A C 1
ATOM 669 O O . ARG A 1 89 ? -2.520 -5.837 45.824 1.00 64.88 89 ARG A O 1
ATOM 676 N N . PRO A 1 90 ? -2.028 -4.537 44.038 1.00 59.12 90 PRO A N 1
ATOM 677 C CA . PRO A 1 90 ? -0.590 -4.584 44.261 1.00 59.12 90 PRO A CA 1
ATOM 678 C C . PRO A 1 90 ? -0.281 -3.787 45.540 1.00 59.12 90 PRO A C 1
ATOM 680 O O . PRO A 1 90 ? -0.861 -2.723 45.756 1.00 59.12 90 PRO A O 1
ATOM 683 N N . ASN A 1 91 ? 0.530 -4.378 46.418 1.00 55.34 91 ASN A N 1
ATOM 684 C CA . ASN A 1 91 ? 0.891 -3.846 47.736 1.00 55.34 91 ASN A CA 1
ATOM 685 C C . ASN A 1 91 ? 1.985 -2.781 47.613 1.00 55.34 91 ASN A C 1
ATOM 687 O O . ASN A 1 91 ? 2.900 -3.011 46.789 1.00 55.34 91 ASN A O 1
#